Protein AF-A0A2G0CKG9-F1 (afdb_monomer_lite)

pLDDT: mean 93.16, std 6.77, range [51.28, 97.5]

Secondary structure (DSSP, 8-state):
--GGGGGG---TTT----EEEEEEE-TT--EEEEEEE-TTT-BEEEEETTEE----GGG--HHHHHHHHHHTT--B-SSSSS-BB-HHHHHHT--

Foldseek 3Di:
DAPVVLVVDAQPPPRHHWDKFADDADPVRQRQWIWIAGPPVQAIWIQHRSRTRRDPLVPDDVVVVVVVCVVVVWAADPVDSGRHTDPVRVVVRVD

Structure (mmCIF, N/CA/C/O backbone):
data_AF-A0A2G0CKG9-F1
#
_entry.id   AF-A0A2G0CKG9-F1
#
loop_
_atom_site.group_PDB
_atom_site.id
_atom_site.type_symbol
_atom_site.label_atom_id
_atom_site.label_alt_id
_atom_site.label_comp_id
_atom_site.label_asym_id
_atom_site.label_entity_id
_atom_site.label_seq_id
_atom_site.pdbx_PDB_ins_code
_atom_site.Cartn_x
_atom_site.Cartn_y
_atom_site.Cartn_z
_atom_site.occupancy
_atom_site.B_iso_or_equiv
_atom_site.auth_seq_id
_atom_site.auth_comp_id
_atom_site.auth_asym_id
_atom_site.auth_atom_id
_atom_site.pdbx_PDB_model_num
ATOM 1 N N . MET A 1 1 ? -6.877 11.883 5.027 1.00 90.38 1 MET A N 1
ATOM 2 C CA . MET A 1 1 ? -7.265 11.637 3.628 1.00 90.38 1 MET A CA 1
ATOM 3 C C . MET A 1 1 ? -8.723 11.241 3.660 1.00 90.38 1 MET A C 1
ATOM 5 O O . MET A 1 1 ? -9.057 10.366 4.450 1.00 90.38 1 MET A O 1
ATOM 9 N N . GLN A 1 2 ? -9.582 11.854 2.851 1.00 91.44 2 GLN A N 1
ATOM 10 C CA . GLN A 1 2 ? -11.005 11.505 2.869 1.00 91.44 2 GLN A CA 1
ATOM 11 C C . GLN A 1 2 ? -11.212 10.067 2.369 1.00 91.44 2 GLN A C 1
ATOM 13 O O . GLN A 1 2 ? -10.617 9.674 1.364 1.00 91.44 2 GLN A O 1
ATOM 18 N N . LYS A 1 3 ? -12.058 9.281 3.047 1.00 88.81 3 LYS A N 1
ATOM 19 C CA . LYS A 1 3 ? -12.310 7.869 2.693 1.00 88.81 3 LYS A CA 1
ATOM 20 C C . LYS A 1 3 ? -12.848 7.692 1.277 1.00 88.81 3 LYS A C 1
ATOM 22 O O . LYS A 1 3 ? -12.387 6.812 0.566 1.00 88.81 3 LYS A O 1
ATOM 27 N N . ASN A 1 4 ? -13.744 8.575 0.845 1.00 90.75 4 ASN A N 1
ATOM 28 C CA . ASN A 1 4 ? -14.318 8.58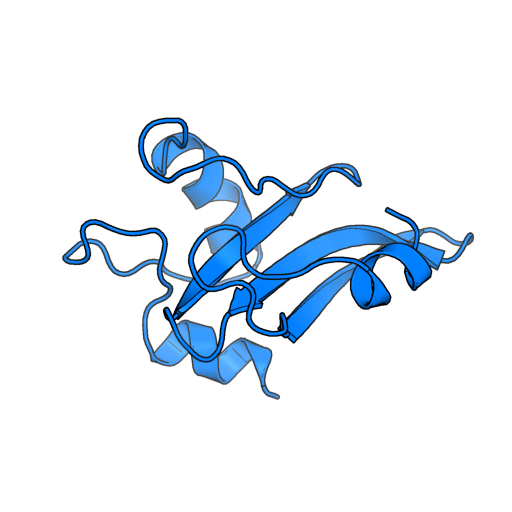1 -0.508 1.00 90.75 4 ASN A CA 1
ATOM 29 C C . ASN A 1 4 ? -13.282 8.799 -1.631 1.00 90.75 4 ASN A C 1
ATOM 31 O O . ASN A 1 4 ? -13.610 8.651 -2.807 1.00 90.75 4 ASN A O 1
ATOM 35 N N . LEU A 1 5 ? -12.052 9.214 -1.300 1.00 90.50 5 LEU A N 1
ATOM 36 C CA . LEU A 1 5 ? -10.972 9.301 -2.273 1.00 90.50 5 LEU A CA 1
ATOM 37 C C . LEU A 1 5 ? -10.454 7.907 -2.633 1.00 90.50 5 LEU A C 1
ATOM 39 O O . LEU A 1 5 ? -10.038 7.724 -3.771 1.00 90.50 5 LEU A O 1
ATOM 43 N N . LEU A 1 6 ? -10.523 6.931 -1.716 1.00 90.56 6 LEU A N 1
ATOM 44 C CA . LEU A 1 6 ? -10.112 5.546 -1.976 1.00 90.56 6 LEU A CA 1
ATOM 45 C C . LEU A 1 6 ? -10.829 4.968 -3.197 1.00 90.56 6 LEU A C 1
ATOM 47 O O . LEU A 1 6 ? -10.171 4.407 -4.063 1.00 90.56 6 LEU A O 1
ATOM 51 N N . ASP A 1 7 ? -12.134 5.220 -3.316 1.00 88.44 7 ASP A N 1
ATOM 52 C CA . ASP A 1 7 ? -12.977 4.738 -4.422 1.00 88.44 7 ASP A CA 1
ATOM 53 C C . ASP A 1 7 ? -12.593 5.327 -5.791 1.00 88.44 7 ASP A C 1
ATOM 55 O O . ASP A 1 7 ? -13.069 4.881 -6.832 1.00 88.44 7 ASP A O 1
ATOM 59 N N . LYS A 1 8 ? -11.760 6.374 -5.803 1.00 93.12 8 LYS A N 1
ATOM 60 C CA . LYS A 1 8 ? -11.279 7.054 -7.015 1.00 93.12 8 LYS A CA 1
ATOM 61 C C . LYS A 1 8 ? -9.810 6.760 -7.310 1.00 93.12 8 LYS A C 1
ATOM 63 O O . LYS A 1 8 ? -9.310 7.184 -8.352 1.00 93.12 8 LYS A O 1
ATOM 68 N N . LEU A 1 9 ? -9.104 6.105 -6.391 1.00 94.75 9 LEU A N 1
ATOM 69 C CA . LEU A 1 9 ? -7.699 5.764 -6.553 1.00 94.75 9 LEU A CA 1
ATOM 70 C C . LEU A 1 9 ? -7.564 4.390 -7.203 1.00 94.75 9 LEU A C 1
ATOM 72 O O . LEU A 1 9 ? -8.293 3.454 -6.900 1.00 94.75 9 LEU A O 1
ATOM 76 N N . CYS A 1 10 ? -6.563 4.268 -8.062 1.00 96.94 10 CYS A N 1
ATOM 77 C CA . CYS A 1 10 ? -6.127 3.002 -8.628 1.00 96.94 10 CYS A CA 1
ATOM 78 C C . CYS A 1 10 ? -4.605 2.911 -8.531 1.00 96.94 10 CYS A C 1
ATOM 80 O O . CYS A 1 10 ? -3.910 3.909 -8.305 1.00 96.94 10 CYS A O 1
ATOM 82 N N . CYS A 1 11 ? -4.073 1.709 -8.707 1.00 97.38 11 CYS A N 1
ATOM 83 C CA . CYS A 1 11 ? -2.642 1.486 -8.777 1.00 97.38 11 CYS A CA 1
ATOM 84 C C . CYS A 1 11 ? -2.013 2.340 -9.900 1.00 97.38 11 CYS A C 1
ATOM 86 O O . CYS A 1 11 ? -2.432 2.250 -11.058 1.00 97.38 11 CYS A O 1
ATOM 88 N N . PRO A 1 12 ? -0.969 3.139 -9.618 1.00 96.56 12 PRO A N 1
ATOM 89 C CA . PRO A 1 12 ? -0.323 3.975 -10.628 1.00 96.56 12 PRO A CA 1
ATOM 90 C C . PRO A 1 12 ? 0.255 3.193 -11.815 1.00 96.56 12 PRO A C 1
ATOM 92 O O . PRO A 1 12 ? 0.329 3.747 -12.914 1.00 96.56 12 PRO A O 1
ATOM 95 N N . PHE A 1 13 ? 0.625 1.925 -11.610 1.00 96.62 13 PHE A N 1
ATOM 96 C CA . PHE A 1 13 ? 1.362 1.106 -12.576 1.00 96.62 13 PHE A CA 1
ATOM 97 C C . PHE A 1 13 ? 0.458 0.296 -13.501 1.00 96.62 13 PHE A C 1
ATOM 99 O O . PHE A 1 13 ? 0.694 0.263 -14.703 1.00 96.62 13 PHE A O 1
ATOM 106 N N . ASP A 1 14 ? -0.562 -0.355 -12.947 1.00 96.75 14 ASP A N 1
ATOM 107 C CA . ASP A 1 14 ? -1.422 -1.289 -13.686 1.00 96.75 14 ASP A CA 1
ATOM 108 C C . ASP A 1 14 ? -2.893 -0.849 -13.738 1.00 96.75 14 ASP A C 1
ATOM 110 O O . ASP A 1 14 ? -3.693 -1.482 -14.420 1.00 96.75 14 ASP A O 1
ATOM 114 N N . LYS A 1 15 ? -3.240 0.260 -13.069 1.00 96.75 15 LYS A N 1
ATOM 115 C CA . LYS A 1 15 ? -4.601 0.814 -12.965 1.00 96.75 15 LYS A CA 1
ATOM 116 C C . LYS A 1 15 ? -5.613 -0.117 -12.290 1.00 96.75 15 LYS A C 1
ATOM 118 O O . LYS A 1 15 ? -6.805 0.164 -12.346 1.00 96.75 15 LYS A O 1
ATOM 123 N N . GLY A 1 16 ? -5.154 -1.182 -11.633 1.00 96.12 16 GLY A N 1
ATOM 124 C CA . GLY A 1 16 ? -6.001 -2.067 -10.844 1.00 96.12 16 GLY A CA 1
ATOM 125 C C . GLY A 1 16 ? -6.463 -1.435 -9.532 1.00 96.12 16 GLY A C 1
ATOM 126 O O . GLY A 1 16 ? -5.900 -0.436 -9.066 1.00 96.12 16 GLY A O 1
ATOM 127 N N . ASP A 1 17 ? -7.468 -2.058 -8.922 1.00 96.50 17 ASP A N 1
ATOM 128 C CA . ASP A 1 17 ? -8.010 -1.647 -7.628 1.00 96.50 17 ASP A CA 1
ATOM 129 C C . ASP A 1 17 ? -6.974 -1.777 -6.503 1.00 96.50 17 ASP A C 1
ATOM 131 O O . ASP A 1 17 ? -6.024 -2.567 -6.571 1.00 96.50 17 ASP A O 1
ATOM 135 N N . LEU A 1 18 ? -7.159 -0.982 -5.449 1.00 96.31 18 LEU A N 1
ATOM 136 C CA . LEU A 1 18 ? -6.288 -0.958 -4.279 1.00 96.31 18 LEU A CA 1
ATOM 137 C C . LEU A 1 18 ? -7.040 -1.439 -3.040 1.00 96.31 18 LEU A C 1
ATOM 139 O O . LEU A 1 18 ? -8.127 -0.961 -2.731 1.00 96.31 18 LEU A O 1
ATOM 143 N N . ASN A 1 19 ? -6.405 -2.323 -2.277 1.00 95.38 19 ASN A N 1
ATOM 144 C CA . ASN A 1 19 ? -6.856 -2.691 -0.941 1.00 95.38 19 ASN A CA 1
ATOM 145 C C . ASN A 1 19 ? -6.301 -1.684 0.064 1.00 95.38 19 ASN A C 1
ATOM 147 O O . ASN A 1 19 ? -5.091 -1.452 0.081 1.00 95.38 19 ASN A O 1
ATOM 151 N N . ALA A 1 20 ? -7.150 -1.127 0.923 1.00 95.25 20 ALA A N 1
ATOM 152 C CA . ALA A 1 20 ? -6.742 -0.201 1.973 1.00 95.25 20 ALA A CA 1
ATOM 153 C C . ALA A 1 20 ? -6.797 -0.870 3.350 1.00 95.25 20 ALA A C 1
ATOM 155 O O . ALA A 1 20 ? -7.815 -1.442 3.728 1.00 95.25 20 ALA A O 1
ATOM 156 N N . HIS A 1 21 ? -5.721 -0.740 4.119 1.00 96.25 21 HIS A N 1
ATOM 157 C CA . HIS A 1 21 ? -5.694 -1.042 5.546 1.00 96.25 21 HIS A CA 1
ATOM 158 C C . HIS A 1 21 ? -5.484 0.261 6.317 1.00 96.25 21 HIS A C 1
ATOM 160 O O . HIS A 1 21 ? -4.580 1.035 5.997 1.00 96.25 21 HIS A O 1
ATOM 166 N N . ILE A 1 22 ? -6.326 0.532 7.311 1.00 95.75 22 ILE A N 1
ATOM 167 C CA . ILE A 1 22 ? -6.338 1.816 8.014 1.00 95.75 22 ILE A CA 1
ATOM 168 C C . ILE A 1 22 ? -5.773 1.625 9.420 1.00 95.75 22 ILE A C 1
ATOM 170 O O . ILE A 1 22 ? -6.317 0.860 10.209 1.00 95.75 22 ILE A O 1
ATOM 174 N N . PHE A 1 23 ? -4.689 2.339 9.735 1.00 95.94 23 PHE A N 1
ATOM 175 C CA . PHE A 1 23 ? -4.034 2.273 11.046 1.00 95.94 23 PHE A CA 1
ATOM 176 C C . PHE A 1 23 ? -4.509 3.370 11.995 1.00 95.94 23 PHE A C 1
ATOM 178 O O . PHE A 1 23 ? -4.558 3.160 13.206 1.00 95.94 23 PHE A O 1
ATOM 185 N N . ARG A 1 24 ? -4.829 4.558 11.465 1.00 96.75 24 ARG A N 1
ATOM 186 C CA . ARG A 1 24 ? -5.354 5.669 12.263 1.00 96.75 24 ARG A CA 1
ATOM 187 C C . ARG A 1 24 ? -6.260 6.574 11.444 1.00 96.75 24 ARG A C 1
ATOM 189 O O . ARG A 1 24 ? -5.900 7.003 10.348 1.00 96.75 24 ARG A O 1
ATOM 196 N N . GLU A 1 25 ? -7.366 6.964 12.058 1.00 96.94 25 GLU A N 1
ATOM 197 C CA . GLU A 1 25 ? -8.297 7.979 11.567 1.00 96.94 25 GLU A CA 1
ATOM 198 C C . GLU A 1 25 ? -8.436 9.109 12.592 1.00 96.94 25 GLU A C 1
ATOM 200 O O . GLU A 1 25 ? -8.050 8.947 13.752 1.00 96.94 25 GLU A O 1
ATOM 205 N N . ASN A 1 26 ? -8.948 10.260 12.163 1.00 95.12 26 ASN A N 1
ATOM 206 C CA . ASN A 1 26 ? -9.423 11.304 13.072 1.00 95.12 26 ASN A CA 1
ATOM 207 C C . ASN A 1 26 ? -10.950 11.225 13.255 1.00 95.12 26 ASN A C 1
ATOM 209 O O . ASN A 1 26 ? -11.632 10.464 12.569 1.00 95.12 26 ASN A O 1
ATOM 213 N N . ASP A 1 27 ? -11.489 12.073 14.131 1.00 94.38 27 ASP A N 1
ATOM 214 C CA . ASP A 1 27 ? -12.927 12.125 14.439 1.00 94.38 27 ASP A CA 1
ATOM 215 C C . ASP A 1 27 ? -13.803 12.513 13.234 1.00 94.38 27 ASP A C 1
ATOM 217 O O . ASP A 1 27 ? -14.985 12.182 13.185 1.00 94.38 27 ASP A O 1
ATOM 221 N N . ASN A 1 28 ? -13.220 13.174 12.228 1.00 92.69 28 ASN A N 1
ATOM 222 C CA . ASN A 1 28 ? -13.900 13.535 10.982 1.00 92.69 28 ASN A CA 1
ATOM 223 C C . ASN A 1 28 ? -13.911 12.384 9.958 1.00 92.69 28 ASN A C 1
ATOM 225 O O . ASN A 1 28 ? -14.434 12.544 8.854 1.00 92.69 28 ASN A O 1
ATOM 229 N N . GLY A 1 29 ? -13.321 11.234 10.295 1.00 91.44 29 GLY A N 1
ATOM 230 C CA . GLY A 1 29 ? -13.200 10.080 9.410 1.00 91.44 29 GLY A CA 1
ATOM 231 C C . GLY A 1 29 ? -12.105 10.215 8.352 1.00 91.44 29 GLY A C 1
ATOM 232 O O . GLY A 1 29 ? -12.068 9.413 7.419 1.00 91.44 29 GLY A O 1
ATOM 233 N N . ASP A 1 30 ? -11.201 11.192 8.466 1.00 94.88 30 ASP A N 1
ATOM 234 C CA . ASP A 1 30 ? -10.024 11.259 7.608 1.00 94.88 30 ASP A CA 1
ATOM 235 C C . ASP A 1 30 ? -8.996 10.212 8.031 1.00 94.88 30 ASP A C 1
ATOM 237 O O . ASP A 1 30 ? -8.562 10.155 9.182 1.00 94.88 30 ASP A O 1
ATOM 241 N N . ILE A 1 31 ? -8.509 9.452 7.056 1.00 97.00 31 ILE A N 1
ATOM 242 C CA . ILE A 1 31 ? -7.408 8.507 7.235 1.00 97.00 31 ILE A CA 1
ATOM 243 C C . ILE A 1 31 ? -6.120 9.302 7.445 1.00 97.00 31 ILE A C 1
ATOM 245 O O . ILE A 1 31 ? -5.630 9.943 6.511 1.00 97.00 31 ILE A O 1
ATOM 249 N N . LEU A 1 32 ? -5.584 9.274 8.663 1.00 97.12 32 LEU A N 1
ATOM 250 C CA . LEU A 1 32 ? -4.315 9.909 9.014 1.00 97.12 32 LEU A CA 1
ATOM 251 C C . LEU A 1 32 ? -3.132 9.009 8.656 1.00 97.12 32 LEU A C 1
ATOM 253 O O . LEU A 1 32 ? -2.110 9.507 8.182 1.00 97.12 32 LEU A O 1
ATOM 257 N N . GLU A 1 33 ? -3.281 7.708 8.910 1.00 97.50 33 GLU A N 1
ATOM 258 C CA . GLU A 1 33 ? -2.285 6.671 8.653 1.00 97.50 33 GLU A CA 1
ATOM 259 C C . GLU A 1 33 ? -2.952 5.416 8.090 1.00 97.50 33 GLU A C 1
ATOM 261 O O . GLU A 1 33 ? -3.977 4.958 8.601 1.00 97.50 33 GLU A O 1
ATOM 266 N N . GLY A 1 34 ? -2.358 4.840 7.053 1.00 96.44 34 GLY A N 1
ATOM 267 C CA . GLY A 1 34 ? -2.893 3.668 6.373 1.00 96.44 34 GLY A CA 1
ATOM 268 C C . GLY A 1 34 ? -1.914 3.113 5.349 1.00 96.44 34 GLY A C 1
ATOM 269 O O . GLY A 1 34 ? -0.836 3.666 5.134 1.00 96.44 34 GLY A O 1
ATOM 270 N N . LEU A 1 35 ? -2.298 2.028 4.696 1.00 97.31 35 LEU A N 1
ATOM 271 C CA . LEU A 1 35 ? -1.522 1.396 3.642 1.00 97.31 35 LEU A CA 1
ATOM 272 C C . LEU A 1 35 ? -2.449 0.946 2.524 1.00 97.31 35 LEU A C 1
ATOM 274 O O . LEU A 1 35 ? -3.408 0.217 2.765 1.00 97.31 35 LEU A O 1
ATOM 278 N N . LEU A 1 36 ? -2.137 1.359 1.303 1.00 97.19 36 LEU A N 1
ATOM 279 C CA . LEU A 1 36 ? -2.760 0.829 0.099 1.00 97.19 36 LEU A CA 1
ATOM 280 C C . LEU A 1 36 ? -1.884 -0.290 -0.452 1.00 97.19 36 LEU A C 1
ATOM 282 O O . LEU A 1 36 ? -0.662 -0.163 -0.467 1.00 97.19 36 LEU A O 1
ATOM 286 N N . THR A 1 37 ? -2.489 -1.368 -0.932 1.00 97.00 37 THR A N 1
ATOM 287 C CA . THR A 1 37 ? -1.782 -2.474 -1.583 1.00 97.00 37 THR A CA 1
ATOM 288 C C . THR A 1 37 ? -2.494 -2.868 -2.866 1.00 97.00 37 THR A C 1
ATOM 290 O O . THR A 1 37 ? -3.718 -2.962 -2.905 1.00 97.00 37 THR A O 1
ATOM 293 N N . CYS A 1 38 ? -1.733 -3.083 -3.935 1.00 96.88 38 CYS A N 1
ATOM 294 C CA . CYS A 1 38 ? -2.284 -3.581 -5.189 1.00 96.88 38 CYS A CA 1
ATOM 295 C C . CYS A 1 38 ? -2.240 -5.119 -5.199 1.00 96.88 38 CYS A C 1
ATOM 297 O O . CYS A 1 38 ? -1.149 -5.678 -5.069 1.00 96.88 38 CYS A O 1
ATOM 299 N N . PRO A 1 39 ? -3.363 -5.832 -5.397 1.00 95.00 39 PRO A N 1
ATOM 300 C CA . PRO A 1 39 ? -3.363 -7.292 -5.460 1.00 95.00 39 PRO A CA 1
ATOM 301 C C . PRO A 1 39 ? -2.679 -7.836 -6.726 1.00 95.00 39 PRO A C 1
ATOM 303 O O . PRO A 1 39 ? -2.181 -8.958 -6.706 1.00 95.00 39 PRO A O 1
ATOM 306 N N . ALA A 1 40 ? -2.615 -7.048 -7.807 1.00 96.12 40 ALA A N 1
ATOM 307 C CA . ALA A 1 40 ? -2.019 -7.460 -9.078 1.00 96.12 40 ALA A CA 1
ATOM 308 C C . ALA A 1 40 ? -0.486 -7.336 -9.070 1.00 96.12 40 ALA A C 1
ATOM 310 O O . ALA A 1 40 ? 0.219 -8.341 -9.165 1.00 96.12 40 ALA A O 1
ATOM 311 N N . CYS A 1 41 ? 0.058 -6.123 -8.911 1.00 95.94 41 CYS A N 1
ATOM 312 C CA . CYS A 1 41 ? 1.512 -5.923 -8.897 1.00 95.94 41 CYS A CA 1
ATOM 313 C C . CYS A 1 41 ? 2.171 -6.027 -7.510 1.00 95.94 41 CYS A C 1
ATOM 315 O O . CYS A 1 41 ? 3.394 -5.917 -7.411 1.00 95.94 41 CYS A O 1
ATOM 317 N N . ARG A 1 42 ? 1.389 -6.246 -6.442 1.00 95.88 42 ARG A N 1
ATOM 318 C CA . ARG A 1 42 ? 1.839 -6.416 -5.041 1.00 95.88 42 ARG A CA 1
ATOM 319 C C . ARG A 1 42 ? 2.532 -5.207 -4.406 1.00 95.88 42 ARG A C 1
ATOM 321 O O . ARG A 1 42 ? 3.059 -5.324 -3.298 1.00 95.88 42 ARG A O 1
ATOM 328 N N . ARG A 1 43 ? 2.535 -4.048 -5.072 1.00 97.31 43 ARG A N 1
ATOM 329 C CA . ARG A 1 43 ? 3.117 -2.821 -4.516 1.00 97.31 43 ARG A CA 1
ATOM 330 C C . ARG A 1 43 ? 2.293 -2.288 -3.353 1.00 97.31 43 ARG A C 1
ATOM 332 O O . ARG A 1 43 ? 1.065 -2.372 -3.377 1.00 97.31 43 ARG A O 1
ATOM 339 N N . TYR A 1 44 ? 2.976 -1.701 -2.377 1.00 97.38 44 TYR A N 1
ATOM 340 C CA . 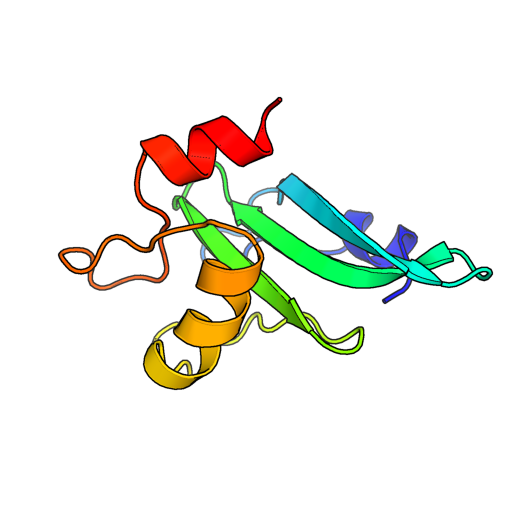TYR A 1 44 ? 2.365 -0.960 -1.286 1.00 97.38 44 TYR A CA 1
ATOM 341 C C . TYR A 1 44 ? 2.583 0.552 -1.450 1.00 97.38 44 TYR A C 1
ATOM 343 O O . TYR A 1 44 ? 3.611 0.996 -1.974 1.00 97.38 44 TYR A O 1
ATOM 351 N N . TYR A 1 45 ? 1.636 1.339 -0.944 1.00 97.19 45 TYR A N 1
ATOM 352 C CA . TYR A 1 45 ? 1.666 2.802 -0.916 1.00 97.19 45 TYR A CA 1
ATOM 353 C C . TYR A 1 45 ? 1.217 3.280 0.472 1.00 97.19 45 TYR A C 1
ATOM 355 O O . TYR A 1 45 ? 0.041 3.129 0.816 1.00 97.19 45 TYR A O 1
ATOM 363 N N . PRO A 1 46 ? 2.124 3.798 1.315 1.00 97.44 46 PRO A N 1
ATOM 364 C CA . PRO A 1 46 ? 1.760 4.250 2.651 1.00 97.44 46 PRO A CA 1
ATOM 365 C C . PRO A 1 46 ? 0.991 5.574 2.590 1.00 97.44 46 PRO A C 1
ATOM 367 O O . PRO A 1 46 ? 1.279 6.449 1.774 1.00 97.44 46 PRO A O 1
ATOM 370 N N . ILE A 1 47 ? 0.019 5.727 3.484 1.00 97.19 47 ILE A N 1
ATOM 371 C CA . ILE A 1 47 ? -0.663 6.987 3.775 1.00 97.19 47 ILE A CA 1
ATOM 372 C C . ILE A 1 47 ? -0.058 7.510 5.071 1.00 97.19 47 ILE A C 1
ATOM 374 O O . ILE A 1 47 ? -0.174 6.860 6.110 1.00 97.19 47 ILE A O 1
ATOM 378 N N . ILE A 1 48 ? 0.588 8.672 5.016 1.00 95.69 48 ILE A N 1
ATOM 379 C CA . ILE A 1 48 ? 1.248 9.294 6.169 1.00 95.69 48 ILE A CA 1
ATOM 380 C C . ILE A 1 48 ? 0.788 10.744 6.248 1.00 95.69 48 ILE A C 1
ATOM 382 O O . ILE A 1 48 ? 0.787 11.448 5.242 1.00 95.69 48 ILE A O 1
ATOM 386 N N . TYR A 1 49 ? 0.362 11.191 7.431 1.00 95.19 49 TYR A N 1
ATOM 387 C CA . TYR A 1 49 ? -0.199 12.533 7.629 1.00 95.19 49 TYR A CA 1
ATOM 388 C C . TYR A 1 49 ? -1.294 12.874 6.612 1.00 95.19 49 TYR A C 1
ATOM 390 O O . TYR A 1 49 ? -1.335 13.979 6.083 1.00 95.19 49 TYR A O 1
ATOM 398 N N . SER A 1 50 ? -2.195 11.925 6.339 1.00 95.88 50 SER A N 1
ATOM 399 C CA . SER A 1 50 ? -3.259 12.076 5.336 1.00 95.88 50 SER A CA 1
ATOM 400 C C . SER A 1 50 ? -2.813 12.170 3.872 1.00 95.88 50 SER A C 1
ATOM 402 O O . SER A 1 50 ? -3.659 12.454 3.023 1.00 95.88 50 SER A O 1
ATOM 404 N N . ILE A 1 51 ? -1.543 11.914 3.556 1.00 95.44 51 ILE A N 1
ATOM 405 C CA . ILE A 1 51 ? -1.003 11.999 2.197 1.00 95.44 51 ILE A CA 1
ATOM 406 C C . ILE A 1 51 ? -0.629 10.588 1.712 1.00 95.44 51 ILE A C 1
ATOM 408 O O . ILE A 1 51 ? 0.246 9.960 2.314 1.00 95.44 51 ILE A O 1
ATOM 412 N N . PRO A 1 52 ? -1.272 10.064 0.651 1.00 95.44 52 PRO A N 1
ATOM 413 C CA . PRO A 1 52 ? -0.870 8.804 0.034 1.00 95.44 52 PRO A CA 1
ATOM 414 C C . PRO A 1 52 ? 0.416 8.992 -0.786 1.00 95.44 52 PRO A C 1
ATOM 416 O O . PRO A 1 52 ? 0.471 9.812 -1.703 1.00 95.44 52 PRO A O 1
ATOM 419 N N . ILE A 1 53 ? 1.451 8.209 -0.485 1.00 96.19 53 ILE A N 1
ATOM 420 C CA . ILE A 1 53 ? 2.724 8.218 -1.218 1.00 96.19 53 ILE A CA 1
ATOM 421 C C . ILE A 1 53 ? 2.617 7.230 -2.385 1.00 96.19 53 ILE A C 1
ATOM 423 O O . ILE A 1 53 ? 2.918 6.045 -2.255 1.00 96.19 53 ILE A O 1
ATOM 427 N N . MET A 1 54 ? 2.138 7.728 -3.528 1.00 95.50 54 MET A N 1
ATOM 428 C CA . MET A 1 54 ? 1.870 6.945 -4.748 1.00 95.50 54 MET A CA 1
ATOM 429 C C . MET A 1 54 ? 2.830 7.269 -5.901 1.00 95.50 54 MET A C 1
ATOM 431 O O . MET A 1 54 ? 2.527 7.001 -7.064 1.00 95.50 54 MET A O 1
ATOM 435 N N . SER A 1 55 ? 3.982 7.861 -5.585 1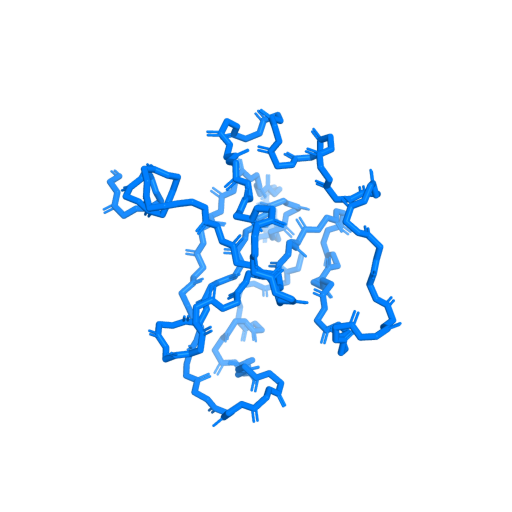.00 95.88 55 SER A N 1
ATOM 436 C CA . SER A 1 55 ? 5.024 8.149 -6.569 1.00 95.88 55 SER A CA 1
ATOM 437 C C . SER A 1 55 ? 5.536 6.859 -7.232 1.00 95.88 55 SER A C 1
ATOM 439 O O . SER A 1 55 ? 5.528 5.799 -6.595 1.00 95.88 55 SER A O 1
ATOM 441 N N . PRO A 1 56 ? 6.001 6.929 -8.493 1.00 95.12 56 PRO A N 1
ATOM 442 C CA . PRO A 1 56 ? 6.742 5.842 -9.126 1.00 95.12 56 PRO A CA 1
ATOM 443 C C . PRO A 1 56 ? 7.930 5.371 -8.280 1.00 95.12 56 PRO A C 1
ATOM 445 O O . PRO A 1 56 ? 8.473 6.133 -7.478 1.00 95.12 56 PRO A O 1
ATOM 448 N N . ASP A 1 57 ? 8.337 4.118 -8.485 1.00 95.38 57 ASP A N 1
ATOM 449 C CA . ASP A 1 57 ? 9.345 3.442 -7.663 1.00 95.38 57 ASP A CA 1
ATOM 450 C C . ASP A 1 57 ? 10.686 4.203 -7.692 1.00 95.38 57 ASP A C 1
ATOM 452 O O . ASP A 1 57 ? 11.331 4.329 -6.656 1.00 95.38 57 ASP A O 1
ATOM 456 N N . GLU A 1 58 ? 11.0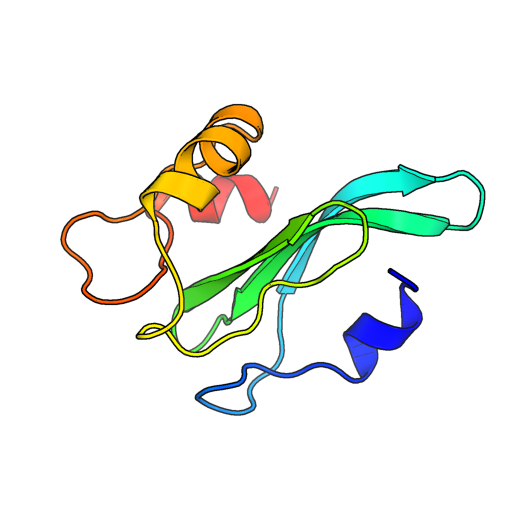75 4.782 -8.837 1.00 94.75 58 GLU A N 1
ATOM 457 C CA . GLU A 1 58 ? 12.320 5.558 -8.976 1.00 94.75 58 GLU A CA 1
ATOM 458 C C . GLU A 1 58 ? 12.380 6.849 -8.139 1.00 94.75 58 GLU A C 1
ATOM 460 O O . GLU A 1 58 ? 13.464 7.386 -7.924 1.00 94.75 58 GLU A O 1
ATOM 465 N N . TYR A 1 59 ? 11.234 7.346 -7.663 1.00 95.31 59 TYR A N 1
ATOM 466 C CA . TYR A 1 59 ? 11.132 8.568 -6.858 1.00 95.31 59 TYR A CA 1
ATOM 467 C C . TYR A 1 59 ? 10.828 8.282 -5.386 1.00 95.31 59 TYR A C 1
ATOM 469 O O . TYR A 1 59 ? 10.517 9.201 -4.627 1.00 95.31 59 TYR A O 1
ATOM 477 N N . ARG A 1 60 ? 10.861 7.010 -4.981 1.00 94.62 60 ARG A N 1
ATOM 478 C CA . ARG A 1 60 ? 10.619 6.587 -3.603 1.00 94.62 60 ARG A CA 1
ATOM 479 C C . ARG A 1 60 ? 11.915 6.096 -2.976 1.00 94.62 60 ARG A C 1
ATOM 481 O O . ARG A 1 60 ? 12.719 5.415 -3.606 1.00 94.62 60 ARG A O 1
ATOM 488 N N . GLU A 1 61 ? 12.080 6.386 -1.6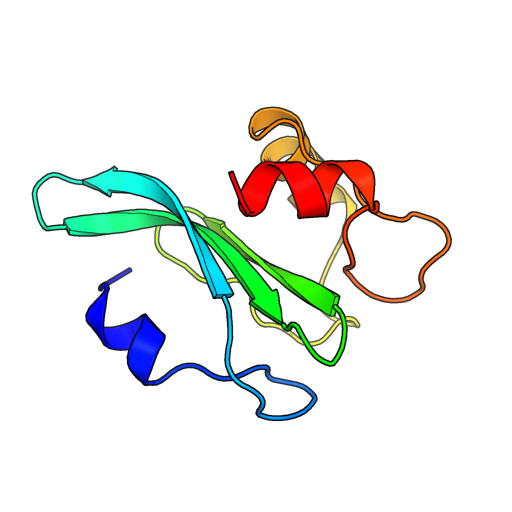93 1.00 93.19 61 GLU A N 1
ATOM 489 C CA . GLU A 1 61 ? 13.236 5.957 -0.909 1.00 93.19 61 GLU A CA 1
ATOM 490 C C . GLU A 1 61 ? 12.771 5.031 0.215 1.00 93.19 61 GLU A C 1
ATOM 492 O O . GLU A 1 61 ? 12.125 5.466 1.171 1.00 93.19 61 GLU A O 1
ATOM 497 N N . ARG A 1 62 ? 13.104 3.735 0.126 1.00 90.81 62 ARG A N 1
ATOM 498 C CA . ARG A 1 62 ? 12.678 2.734 1.125 1.00 90.81 62 ARG A CA 1
ATOM 499 C C . ARG A 1 62 ? 13.093 3.114 2.536 1.00 90.81 62 ARG A C 1
ATOM 501 O O . ARG A 1 62 ? 12.326 2.908 3.464 1.00 90.81 62 ARG A O 1
ATOM 508 N N . GLN A 1 63 ? 14.286 3.674 2.702 1.00 92.00 63 GLN A N 1
ATOM 509 C CA . GLN A 1 63 ? 14.832 4.051 4.003 1.00 92.00 63 GLN A CA 1
ATOM 510 C C . GLN A 1 63 ? 13.943 5.063 4.735 1.00 92.00 63 GLN A C 1
ATOM 512 O O . GLN A 1 63 ? 13.879 5.028 5.960 1.00 92.00 63 GLN A O 1
ATOM 517 N N . LEU A 1 64 ? 13.224 5.917 4.002 1.00 92.06 64 LEU A N 1
ATOM 518 C CA . LEU A 1 64 ? 12.283 6.875 4.582 1.00 92.06 64 LEU A CA 1
ATOM 519 C C . LEU A 1 64 ? 10.958 6.211 4.993 1.00 92.06 64 LEU A C 1
ATOM 521 O O . LEU A 1 64 ? 10.288 6.677 5.912 1.00 92.06 64 LEU A O 1
ATOM 525 N N . GLU A 1 65 ? 10.590 5.107 4.343 1.00 93.25 65 GLU A N 1
ATOM 526 C CA . GLU A 1 65 ? 9.349 4.367 4.598 1.00 93.25 65 GLU A CA 1
ATOM 527 C C . GLU A 1 65 ? 9.518 3.222 5.612 1.00 93.25 65 GLU A C 1
ATOM 529 O O . GLU A 1 65 ? 8.559 2.823 6.267 1.00 93.25 65 GLU A O 1
ATOM 534 N N . LEU A 1 66 ? 10.723 2.678 5.781 1.00 94.19 66 LEU A N 1
ATOM 535 C CA . LEU A 1 66 ? 10.975 1.560 6.696 1.00 94.19 66 LEU A CA 1
ATOM 536 C C . LEU A 1 66 ? 10.528 1.842 8.143 1.00 94.19 66 LEU A C 1
ATOM 538 O O . LEU A 1 66 ? 9.791 1.014 8.682 1.00 94.19 66 LEU A O 1
ATOM 542 N N . PRO A 1 67 ? 10.849 2.998 8.765 1.00 95.31 67 PRO A N 1
ATOM 543 C CA . PRO A 1 67 ? 10.488 3.241 10.162 1.00 95.31 67 PRO A CA 1
ATOM 544 C C . PRO A 1 67 ? 8.975 3.221 10.408 1.00 95.31 67 PRO A C 1
ATOM 546 O O . PRO A 1 67 ? 8.509 2.782 11.461 1.00 95.31 67 PRO A O 1
ATOM 549 N N . ILE A 1 68 ? 8.189 3.697 9.436 1.00 95.12 68 ILE A N 1
ATOM 550 C CA . ILE A 1 68 ? 6.729 3.712 9.550 1.00 95.12 68 ILE A CA 1
ATOM 551 C C . ILE A 1 68 ? 6.143 2.306 9.370 1.00 95.12 68 ILE A C 1
ATOM 553 O O . ILE A 1 68 ? 5.260 1.911 10.131 1.00 95.12 68 ILE A O 1
ATOM 557 N N . LEU A 1 69 ? 6.674 1.520 8.431 1.00 95.81 69 LEU A N 1
ATOM 558 C CA . LEU A 1 69 ? 6.243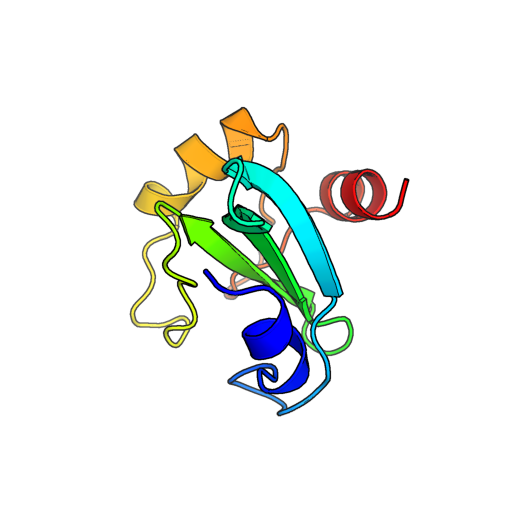 0.139 8.202 1.00 95.81 69 LEU A CA 1
ATOM 559 C C . LEU A 1 69 ? 6.573 -0.758 9.399 1.00 95.81 69 LEU A C 1
ATOM 561 O O . LEU A 1 69 ? 5.717 -1.522 9.844 1.00 95.81 69 LEU A O 1
ATOM 565 N N . GLU A 1 70 ? 7.767 -0.613 9.975 1.00 95.00 70 GLU A N 1
ATOM 566 C CA . GLU A 1 70 ? 8.184 -1.331 11.183 1.00 95.00 70 GLU A CA 1
ATOM 567 C C . GLU A 1 70 ? 7.289 -1.001 12.378 1.00 95.00 70 GLU A C 1
ATOM 569 O O . GLU A 1 70 ? 6.897 -1.902 13.121 1.00 95.00 70 GLU A O 1
ATOM 574 N N . ARG A 1 71 ? 6.886 0.268 12.531 1.00 95.44 71 ARG A N 1
ATOM 575 C CA . ARG A 1 71 ? 5.929 0.688 13.565 1.00 95.44 71 ARG A CA 1
ATOM 576 C C . ARG A 1 71 ? 4.569 0.003 13.415 1.00 95.44 71 ARG A C 1
ATOM 578 O O . ARG A 1 71 ? 3.929 -0.308 14.416 1.00 95.44 71 ARG A O 1
ATOM 585 N N . TRP A 1 72 ? 4.136 -0.264 12.186 1.00 95.81 72 TRP A N 1
ATOM 586 C CA . TRP A 1 72 ? 2.935 -1.059 11.895 1.00 95.81 72 TRP A CA 1
ATOM 587 C C . TRP A 1 72 ? 3.191 -2.581 11.961 1.00 95.81 72 TRP A C 1
ATOM 589 O O . TRP A 1 72 ? 2.279 -3.407 11.830 1.00 95.81 72 TRP A O 1
ATOM 599 N N . GLY A 1 73 ? 4.435 -2.983 12.230 1.00 95.31 73 GLY A N 1
ATOM 600 C CA . GLY A 1 73 ? 4.883 -4.368 12.301 1.00 95.31 73 GLY A CA 1
ATOM 601 C C . GLY A 1 73 ? 4.833 -5.067 10.946 1.00 95.31 73 GLY A C 1
ATOM 602 O O . GLY A 1 73 ? 4.445 -6.234 10.891 1.00 95.31 73 GLY A O 1
ATOM 603 N N . LEU A 1 74 ? 5.160 -4.335 9.882 1.00 96.44 74 LEU A N 1
ATOM 604 C CA . LEU A 1 74 ? 5.296 -4.818 8.515 1.00 96.44 74 LEU A CA 1
ATOM 605 C C . LEU A 1 74 ? 6.770 -4.820 8.109 1.00 96.44 74 LEU A C 1
ATOM 607 O O . LEU A 1 74 ? 7.556 -3.974 8.530 1.00 96.44 74 LEU A O 1
ATOM 611 N N . LYS A 1 75 ? 7.122 -5.763 7.244 1.00 95.31 75 LYS A N 1
ATOM 612 C CA . LYS A 1 75 ? 8.440 -5.924 6.637 1.00 95.31 75 LYS A CA 1
ATOM 613 C C . LYS A 1 75 ? 8.320 -5.865 5.123 1.00 95.31 75 LYS A C 1
ATOM 615 O O . LYS A 1 75 ? 7.316 -6.300 4.549 1.00 95.31 75 LYS A O 1
ATOM 620 N N . VAL A 1 76 ? 9.355 -5.339 4.482 1.00 94.69 76 VAL A N 1
ATOM 621 C CA . VAL A 1 76 ? 9.449 -5.236 3.023 1.00 94.69 76 VAL A CA 1
ATOM 622 C C . VAL A 1 76 ? 10.332 -6.338 2.466 1.00 94.69 76 VAL A C 1
ATOM 624 O O . VAL A 1 76 ? 11.309 -6.728 3.097 1.00 94.69 76 VAL A O 1
ATOM 627 N N . ASP A 1 77 ? 10.019 -6.798 1.260 1.00 94.56 77 ASP A N 1
ATOM 628 C CA . ASP A 1 77 ? 10.916 -7.692 0.535 1.00 94.56 77 ASP A CA 1
ATOM 629 C C . ASP A 1 77 ? 12.104 -6.884 -0.002 1.00 94.56 77 ASP A C 1
ATOM 631 O O . ASP A 1 77 ? 11.956 -6.044 -0.899 1.00 94.56 77 ASP A O 1
ATOM 635 N N . THR A 1 78 ? 13.281 -7.118 0.573 1.00 89.75 78 THR A N 1
ATOM 636 C CA . THR A 1 78 ? 14.533 -6.450 0.200 1.00 89.75 78 THR A CA 1
ATOM 637 C C . THR A 1 78 ? 15.157 -7.010 -1.077 1.00 89.75 78 THR A C 1
ATOM 639 O O . THR A 1 78 ? 16.020 -6.356 -1.658 1.00 89.75 78 THR A O 1
ATOM 642 N N . HIS A 1 79 ? 14.713 -8.181 -1.545 1.00 92.00 79 HIS A N 1
ATOM 643 C CA . HIS A 1 79 ? 15.180 -8.786 -2.794 1.00 92.00 79 HIS A CA 1
ATOM 644 C C . HIS A 1 79 ? 14.383 -8.294 -4.008 1.00 92.00 79 HIS A C 1
ATOM 646 O O . HIS A 1 79 ? 14.807 -8.473 -5.149 1.00 92.00 79 HIS A O 1
ATOM 652 N N . SER A 1 80 ? 13.226 -7.671 -3.776 1.00 91.62 80 SER A N 1
ATOM 653 C CA . SER A 1 80 ? 12.394 -7.104 -4.831 1.00 91.62 80 SER A CA 1
ATOM 654 C C . SER A 1 80 ? 12.910 -5.725 -5.261 1.00 91.62 80 SER A C 1
ATOM 656 O O . SER A 1 80 ? 13.167 -4.871 -4.406 1.00 91.62 80 SER A O 1
ATOM 658 N N . PRO A 1 81 ? 12.985 -5.425 -6.571 1.00 90.50 81 PRO A N 1
ATOM 659 C CA . PRO A 1 81 ? 13.301 -4.076 -7.042 1.00 90.50 81 PRO A CA 1
ATOM 660 C C . PRO A 1 81 ? 12.161 -3.074 -6.781 1.00 90.50 81 PRO A C 1
ATOM 662 O O . PRO A 1 81 ? 12.385 -1.871 -6.836 1.00 90.50 81 PRO A O 1
ATOM 665 N N . SER A 1 82 ? 10.954 -3.554 -6.463 1.00 95.44 82 SER A N 1
ATOM 666 C CA . SER A 1 82 ? 9.752 -2.739 -6.252 1.00 95.44 82 SER A CA 1
ATOM 667 C C . SER A 1 82 ? 9.254 -2.780 -4.813 1.00 95.44 82 SER A C 1
ATOM 669 O O . SER A 1 82 ? 9.504 -3.735 -4.075 1.00 95.44 82 SER A O 1
ATOM 671 N N . PHE A 1 83 ? 8.491 -1.762 -4.423 1.00 96.62 83 PHE A N 1
ATOM 672 C CA . PHE A 1 83 ? 7.976 -1.553 -3.067 1.00 96.62 83 PHE A CA 1
ATOM 673 C C . PHE A 1 83 ? 6.899 -2.575 -2.697 1.00 96.62 83 PHE A C 1
ATOM 675 O O . PHE A 1 83 ? 5.712 -2.278 -2.744 1.00 96.62 83 PHE A O 1
ATOM 682 N N . VAL A 1 84 ? 7.311 -3.793 -2.348 1.00 96.31 84 VAL A N 1
ATOM 683 C CA . VAL A 1 84 ? 6.429 -4.908 -1.979 1.00 96.31 84 VAL A CA 1
ATOM 684 C C . VAL A 1 84 ? 6.708 -5.363 -0.545 1.00 96.31 84 VAL A C 1
ATOM 686 O O . VAL A 1 84 ? 7.832 -5.246 -0.047 1.00 96.31 84 VAL A O 1
ATOM 689 N N . LEU A 1 85 ? 5.674 -5.869 0.124 1.00 95.88 85 LEU A N 1
ATOM 690 C CA . LEU A 1 85 ? 5.780 -6.430 1.472 1.00 95.88 85 LEU A CA 1
ATOM 691 C C . LEU A 1 85 ? 6.264 -7.884 1.430 1.00 95.88 85 LEU A C 1
ATOM 693 O O . LEU A 1 85 ? 5.992 -8.607 0.469 1.00 95.88 85 LEU A O 1
ATOM 697 N N . GLU A 1 86 ? 6.905 -8.339 2.505 1.00 95.00 86 GLU A N 1
ATOM 698 C CA . GLU A 1 86 ? 7.113 -9.773 2.726 1.00 95.00 86 GLU A CA 1
ATOM 699 C C . GLU A 1 86 ? 5.765 -10.489 2.879 1.00 95.00 86 GLU A C 1
ATOM 701 O O . GLU A 1 86 ? 4.808 -9.918 3.414 1.00 95.00 86 GLU A O 1
ATOM 706 N N . ALA A 1 87 ? 5.700 -11.766 2.482 1.00 87.25 87 ALA A N 1
ATOM 707 C CA . ALA A 1 87 ? 4.469 -12.556 2.538 1.00 87.25 87 ALA A CA 1
ATOM 708 C C . ALA A 1 87 ? 3.792 -12.463 3.917 1.00 87.25 87 ALA A C 1
ATOM 710 O O . ALA A 1 87 ? 2.653 -12.006 3.993 1.00 87.25 87 ALA A O 1
ATOM 711 N N . GLY A 1 88 ? 4.524 -12.757 4.999 1.00 85.00 88 GLY A N 1
ATOM 712 C CA . GLY A 1 88 ? 3.986 -12.730 6.366 1.00 85.00 88 GLY A CA 1
ATOM 713 C C . GLY A 1 88 ? 3.397 -11.378 6.787 1.00 85.00 88 GLY A C 1
ATOM 714 O O . GLY A 1 88 ? 2.441 -11.331 7.558 1.00 85.00 88 GLY A O 1
ATOM 715 N N . SER A 1 89 ? 3.914 -10.277 6.236 1.00 86.69 89 SER A N 1
ATOM 716 C CA . SER A 1 89 ? 3.381 -8.933 6.485 1.00 86.69 89 SER A CA 1
ATOM 717 C C . SER A 1 89 ? 2.093 -8.679 5.707 1.00 86.69 89 SER A C 1
ATOM 719 O O . SER A 1 89 ? 1.165 -8.083 6.242 1.00 86.69 89 SER A O 1
ATOM 721 N N . ALA A 1 90 ? 1.995 -9.179 4.472 1.00 77.75 90 ALA A N 1
ATOM 722 C CA . ALA A 1 90 ? 0.774 -9.091 3.676 1.00 77.75 90 ALA A CA 1
ATOM 723 C C . ALA A 1 90 ? -0.389 -9.882 4.303 1.00 77.75 90 ALA A C 1
ATOM 725 O O . ALA A 1 90 ? -1.520 -9.406 4.287 1.00 77.75 90 ALA A O 1
ATOM 726 N N . GLN A 1 91 ? -0.125 -11.048 4.912 1.00 76.88 91 GLN A N 1
ATOM 727 C CA . GLN A 1 91 ? -1.162 -11.805 5.631 1.00 76.88 91 GLN A CA 1
ATOM 728 C C . GLN A 1 91 ? -1.729 -11.036 6.833 1.00 76.88 91 GLN A C 1
ATOM 730 O O . GLN A 1 91 ? -2.931 -11.092 7.073 1.00 76.88 91 GLN A O 1
ATOM 735 N N . LYS A 1 92 ? -0.890 -10.287 7.559 1.00 78.94 92 LYS A N 1
ATOM 736 C CA . LYS A 1 92 ? -1.305 -9.499 8.731 1.00 78.94 92 LYS A CA 1
ATOM 737 C C . LYS A 1 92 ? -2.324 -8.403 8.395 1.00 78.94 92 LYS A C 1
ATOM 739 O O . LYS A 1 92 ? -3.065 -7.984 9.268 1.00 78.94 92 LYS A O 1
ATOM 744 N N . LEU A 1 93 ? -2.349 -7.935 7.148 1.00 79.44 93 LEU A N 1
ATOM 745 C CA . LEU A 1 93 ? -3.257 -6.877 6.694 1.00 79.44 93 LEU A CA 1
ATOM 746 C C . LEU A 1 93 ? -4.648 -7.392 6.300 1.00 79.44 93 LEU A C 1
ATOM 748 O O . LEU A 1 93 ? -5.553 -6.579 6.118 1.00 79.44 93 LEU A O 1
ATOM 752 N N . LEU A 1 94 ? -4.793 -8.710 6.124 1.00 63.56 94 LEU A N 1
ATOM 753 C CA . LEU A 1 94 ? -6.025 -9.379 5.690 1.00 63.56 94 LEU A CA 1
ATOM 754 C C . LEU A 1 94 ? -6.863 -9.934 6.857 1.00 63.56 94 LEU A C 1
ATOM 756 O O . LEU A 1 94 ? -7.952 -10.451 6.608 1.00 63.56 94 LEU A O 1
ATOM 760 N N . GLY A 1 95 ? -6.350 -9.875 8.089 1.00 51.28 95 GLY A N 1
ATOM 761 C CA . GLY A 1 95 ? -7.036 -10.292 9.319 1.00 51.28 95 GLY A CA 1
ATOM 762 C C . GLY A 1 95 ? -7.349 -9.110 10.219 1.00 51.28 95 GLY A C 1
ATOM 763 O O . GLY A 1 95 ? -8.263 -9.273 11.053 1.00 51.28 95 GLY A O 1
#

Radius of gyration: 12.55 Å; chains: 1; bounding box: 30×26×28 Å

InterPro domains:
  IPR005651 Trm112-like [PF03966] (4-47)

Organism: NCBI:txid438751

Sequence (95 aa):
MQKNLLDKLCCPFDKGDLNAHIFRENDNGDILEGLLTCPACRRYYPIIYSIPIMSPDEYRERQLELPILERWGLKVDTHSPSFVLEAGSAQKLLG